Protein AF-A0A1V5KVS7-F1 (afdb_monomer_lite)

Radius of gyration: 16.77 Å; chains: 1; bounding box: 59×37×40 Å

Secondary structure (DSSP, 8-state):
-EE-TT--EEE----STT--EEEEEEEEETTEEEEEEEEEETTEEEEEEEEE-TT--EEEEEEE-STT--EEEEEEE-TTS-EEEEEE-SSTT-----EEEEEPPSTTS--EEEEE-HHHHHHHHHHHHHHHHHHHS--PPP-

Foldseek 3Di:
DDADPVRHDLDDDDDDVPWDWDWQDKDADPFDIKTWWWTQDPPGTWTKIFGAGNSRHTPDIDTHDDQQHFTFNDKDFDPVGFIFTFTGGHDPPDPFRWGWGWGDHPPPDDIDTDTDGPVVVVVVVVVSVVVVVVVVPPPDDDD

pLDDT: mean 72.67, std 19.8, range [38.5, 97.06]

Structure (mmCIF, N/CA/C/O backbone):
data_AF-A0A1V5KVS7-F1
#
_entry.id   AF-A0A1V5KVS7-F1
#
loop_
_atom_site.group_PDB
_atom_site.id
_atom_site.type_symbol
_atom_site.label_atom_id
_atom_site.label_alt_id
_atom_site.label_comp_id
_atom_site.label_asym_id
_atom_site.label_entity_id
_atom_site.label_seq_id
_atom_site.pdbx_PDB_ins_code
_atom_site.Cartn_x
_atom_site.Cartn_y
_atom_site.Cartn_z
_atom_site.occupancy
_atom_site.B_iso_or_equiv
_atom_site.auth_seq_id
_atom_site.auth_comp_id
_atom_site.auth_asym_id
_atom_site.auth_atom_id
_atom_site.pdbx_PDB_model_num
ATOM 1 N N . MET A 1 1 ? -1.249 8.843 7.950 1.00 91.94 1 MET A N 1
ATOM 2 C CA . MET A 1 1 ? -1.997 9.514 9.031 1.00 91.94 1 MET A CA 1
ATOM 3 C C . MET A 1 1 ? -3.486 9.300 8.814 1.00 91.94 1 MET A C 1
ATOM 5 O O . MET A 1 1 ? -3.907 9.278 7.661 1.00 91.94 1 MET A O 1
ATOM 9 N N . GLN A 1 2 ? -4.254 9.151 9.891 1.00 93.88 2 GLN A N 1
ATOM 10 C CA . GLN A 1 2 ? -5.712 9.263 9.890 1.00 93.88 2 GLN A CA 1
ATOM 11 C C . GLN A 1 2 ? -6.122 10.440 10.781 1.00 93.88 2 GLN A C 1
ATOM 13 O O . GLN A 1 2 ? -5.550 10.631 11.856 1.00 93.88 2 GLN A O 1
ATOM 18 N N . VAL A 1 3 ? -7.122 11.194 10.334 1.00 96.00 3 VAL A N 1
ATOM 19 C CA . VAL A 1 3 ? -7.755 12.284 11.085 1.00 96.00 3 VAL A CA 1
ATOM 20 C C . VAL A 1 3 ? -9.248 12.022 11.250 1.00 96.00 3 VAL A C 1
ATOM 22 O O . VAL A 1 3 ? -9.818 11.218 10.504 1.00 96.00 3 VAL A O 1
ATOM 25 N N . ASP A 1 4 ? -9.864 12.671 12.230 1.00 94.56 4 ASP A N 1
ATOM 26 C CA . ASP A 1 4 ? -11.318 12.735 12.358 1.00 94.56 4 ASP A CA 1
ATOM 27 C C . ASP A 1 4 ? -11.935 13.815 11.448 1.00 94.56 4 ASP A C 1
ATOM 29 O O . ASP A 1 4 ? -11.255 14.424 10.618 1.00 94.56 4 ASP A O 1
ATOM 33 N N . ALA A 1 5 ? -13.250 14.015 11.573 1.00 95.56 5 ALA A N 1
ATOM 34 C CA . ALA A 1 5 ? -14.001 14.976 10.767 1.00 95.56 5 ALA A CA 1
ATOM 35 C C . ALA A 1 5 ? -13.605 16.438 11.033 1.00 95.56 5 ALA A C 1
ATOM 37 O O . ALA A 1 5 ? -13.764 17.274 10.145 1.00 95.56 5 ALA A O 1
ATOM 38 N N . ASP A 1 6 ? -13.057 16.724 12.215 1.00 96.75 6 ASP A N 1
ATOM 39 C CA . ASP A 1 6 ? -12.605 18.055 12.619 1.00 96.75 6 ASP A CA 1
ATOM 40 C C . ASP A 1 6 ? -11.120 18.280 12.275 1.00 96.75 6 ASP A C 1
ATOM 42 O O . ASP A 1 6 ? -10.571 19.359 12.502 1.00 96.75 6 ASP A O 1
ATOM 46 N N . GLY A 1 7 ? -10.461 17.271 11.693 1.00 94.94 7 GLY A N 1
ATOM 47 C CA . GLY A 1 7 ? -9.054 17.308 11.309 1.00 94.94 7 GLY A CA 1
ATOM 48 C C . GLY A 1 7 ? -8.087 16.962 12.442 1.00 94.94 7 GLY A C 1
ATOM 49 O O . GLY A 1 7 ? -6.874 17.082 12.254 1.00 94.94 7 GLY A O 1
ATOM 50 N N . SER A 1 8 ? -8.576 16.503 13.596 1.00 97.06 8 SER A N 1
ATOM 51 C CA . SER A 1 8 ? -7.713 16.078 14.699 1.00 97.06 8 SER A CA 1
ATOM 52 C C . SER A 1 8 ? -7.072 14.731 14.379 1.00 97.06 8 SER A C 1
ATOM 54 O O . SER A 1 8 ? -7.716 13.808 13.877 1.00 97.06 8 SER A O 1
ATOM 56 N N . GLN A 1 9 ? -5.776 14.604 14.667 1.00 96.56 9 GLN A N 1
ATOM 57 C CA . GLN A 1 9 ? -5.030 13.376 14.411 1.00 96.56 9 GLN A CA 1
ATOM 58 C C . GLN A 1 9 ? -5.531 12.233 15.298 1.00 96.56 9 GLN A C 1
ATOM 60 O O . GLN A 1 9 ? -5.402 12.279 16.519 1.00 96.56 9 GLN A O 1
ATOM 65 N N . LEU A 1 10 ? -6.015 11.165 14.661 1.00 95.62 10 LEU A N 1
ATOM 66 C CA . LEU A 1 10 ? -6.354 9.912 15.333 1.00 95.62 10 LEU A CA 1
ATOM 67 C C . LEU A 1 10 ? -5.111 9.037 15.497 1.00 95.62 10 LEU A C 1
ATOM 69 O O . LEU A 1 10 ? -4.831 8.541 16.586 1.00 95.62 10 LEU A O 1
ATOM 73 N N . TRP A 1 11 ? -4.340 8.859 14.421 1.00 96.56 11 TRP A N 1
ATOM 74 C CA . TRP A 1 11 ? -3.064 8.149 14.475 1.00 96.56 11 TRP A CA 1
ATOM 75 C C . TRP A 1 11 ? -2.153 8.472 13.292 1.00 96.56 11 TRP A C 1
ATOM 77 O O . TRP A 1 11 ? -2.581 8.829 12.190 1.00 96.56 11 TRP A O 1
ATOM 87 N N . GLU A 1 12 ? -0.863 8.248 13.516 1.00 96.25 12 GLU A N 1
ATOM 88 C CA . GLU A 1 12 ? 0.175 8.280 12.497 1.00 96.25 12 GLU A CA 1
ATOM 89 C C . GLU A 1 12 ? 1.084 7.054 12.645 1.00 96.25 12 GLU A C 1
ATOM 91 O O . GLU A 1 12 ? 1.414 6.632 13.757 1.00 96.25 12 GLU A O 1
ATOM 96 N N . LYS A 1 13 ? 1.426 6.438 11.509 1.00 95.75 13 LYS A N 1
ATOM 97 C CA . LYS A 1 13 ? 2.257 5.238 11.409 1.00 95.75 13 LYS A CA 1
ATOM 98 C C . LYS A 1 13 ? 3.071 5.291 10.121 1.00 95.75 13 LYS A C 1
ATOM 100 O O . LYS A 1 13 ? 2.580 5.777 9.101 1.00 95.75 13 LYS A O 1
ATOM 105 N N . THR A 1 14 ? 4.268 4.721 10.184 1.00 95.12 14 THR A N 1
ATOM 106 C CA . THR A 1 14 ? 5.171 4.537 9.045 1.00 95.12 14 THR A CA 1
ATOM 107 C C . THR A 1 14 ? 5.304 3.048 8.757 1.00 95.12 14 THR A C 1
ATOM 109 O O . THR A 1 14 ? 5.327 2.233 9.680 1.00 95.12 14 THR A O 1
ATOM 112 N N . TYR A 1 15 ? 5.399 2.698 7.478 1.00 95.19 15 TYR A N 1
ATOM 113 C CA . TYR A 1 15 ? 5.536 1.324 6.999 1.00 95.19 15 TYR A CA 1
ATOM 114 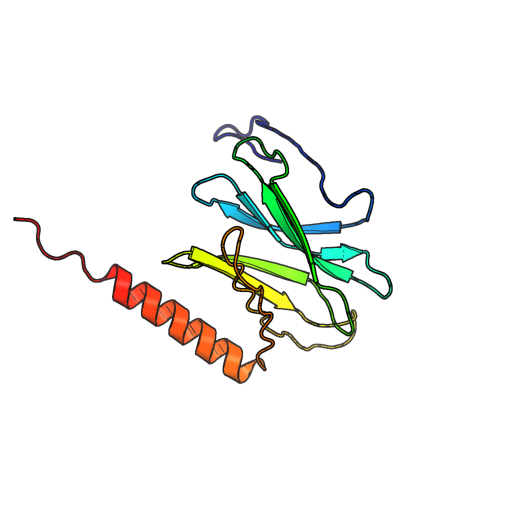C C . TYR A 1 15 ? 6.683 1.254 5.985 1.00 95.19 15 TYR A C 1
ATOM 116 O O . TYR A 1 15 ? 7.025 2.275 5.388 1.00 95.19 15 TYR A O 1
ATOM 124 N N . GLY A 1 16 ? 7.268 0.071 5.792 1.00 92.56 16 GLY A N 1
ATOM 125 C CA . GLY A 1 16 ? 8.326 -0.151 4.798 1.00 92.56 16 GLY A CA 1
ATOM 126 C C . GLY A 1 16 ? 9.684 -0.539 5.377 1.00 92.56 16 GLY A C 1
ATOM 127 O O . GLY A 1 16 ? 10.670 -0.546 4.647 1.00 92.56 16 GLY A O 1
ATOM 128 N N . ASN A 1 17 ? 9.757 -0.859 6.675 1.00 89.69 17 ASN A N 1
ATOM 129 C CA . ASN A 1 17 ? 10.962 -1.364 7.353 1.00 89.69 17 ASN A CA 1
ATOM 130 C C . ASN A 1 17 ? 12.233 -0.538 7.078 1.00 89.69 17 ASN A C 1
ATOM 132 O O . ASN A 1 17 ? 13.307 -1.089 6.857 1.00 89.69 17 ASN A O 1
ATOM 136 N N . GLY A 1 18 ? 12.102 0.792 7.065 1.00 90.62 18 GLY A N 1
ATOM 137 C CA . GLY A 1 18 ? 13.220 1.718 6.860 1.00 90.62 18 GLY A CA 1
ATOM 138 C C . GLY A 1 18 ? 13.565 2.025 5.399 1.00 90.62 18 GLY A C 1
ATOM 139 O O . GLY A 1 18 ? 14.443 2.849 5.165 1.00 90.62 18 GLY A O 1
ATOM 140 N N . ARG A 1 19 ? 12.877 1.424 4.421 1.00 92.94 19 ARG A N 1
ATOM 141 C CA . ARG A 1 19 ? 13.020 1.771 2.997 1.00 92.94 19 ARG A CA 1
ATOM 142 C C . ARG A 1 19 ? 12.237 3.042 2.682 1.00 92.94 19 ARG A C 1
ATOM 144 O O . ARG A 1 19 ? 11.127 3.232 3.188 1.00 92.94 19 ARG A O 1
ATOM 151 N N . ALA A 1 20 ? 12.787 3.891 1.817 1.00 91.75 20 ALA A N 1
ATOM 152 C CA . ALA A 1 20 ? 12.083 5.085 1.365 1.00 91.75 20 ALA A CA 1
ATOM 153 C C . ALA A 1 20 ? 10.857 4.695 0.527 1.00 91.75 20 ALA A C 1
ATOM 155 O O . ALA A 1 20 ? 10.908 3.786 -0.299 1.00 91.75 20 ALA A O 1
ATOM 156 N N . GLY A 1 21 ? 9.733 5.380 0.714 1.00 92.62 21 GLY A N 1
ATOM 157 C CA . GLY A 1 21 ? 8.502 5.046 0.009 1.00 92.62 21 GLY A CA 1
ATOM 158 C C . GLY A 1 21 ? 7.451 6.135 0.107 1.00 92.62 21 GLY A C 1
ATOM 159 O O . GLY A 1 21 ? 7.596 7.124 0.825 1.00 92.62 21 GLY A O 1
ATOM 160 N N . SER A 1 22 ? 6.380 5.973 -0.655 1.00 93.81 22 SER A N 1
ATOM 161 C CA . SER A 1 22 ? 5.239 6.885 -0.634 1.00 93.81 22 SER A CA 1
ATOM 162 C C . SER A 1 22 ? 3.969 6.113 -0.929 1.00 93.81 22 SER A C 1
ATOM 164 O O . SER A 1 22 ? 3.961 5.274 -1.827 1.00 93.81 22 SER A O 1
ATOM 166 N N . PHE A 1 23 ? 2.895 6.424 -0.208 1.00 95.38 23 PHE A N 1
ATOM 167 C CA . PHE A 1 23 ? 1.555 5.942 -0.524 1.00 95.38 23 PHE A CA 1
ATOM 168 C C . PHE A 1 23 ? 0.822 6.959 -1.391 1.00 95.38 23 PHE A C 1
ATOM 170 O O . PHE A 1 23 ? 0.901 8.160 -1.143 1.00 95.38 23 PHE A O 1
ATOM 177 N N . TYR A 1 24 ? 0.097 6.465 -2.390 1.00 93.69 24 TYR A N 1
ATOM 178 C CA . TYR A 1 24 ? -0.675 7.280 -3.330 1.00 93.69 24 TYR A CA 1
ATOM 179 C C . TYR A 1 24 ? -2.175 7.041 -3.221 1.00 93.69 24 TYR A C 1
ATOM 181 O O . TYR A 1 24 ? -2.959 7.916 -3.574 1.00 93.69 24 TYR A O 1
ATOM 189 N N . ALA A 1 25 ? -2.584 5.883 -2.701 1.00 93.75 25 ALA A N 1
ATOM 190 C CA . ALA A 1 25 ? -3.983 5.589 -2.455 1.00 93.75 25 ALA A CA 1
ATOM 191 C C . ALA A 1 25 ? -4.181 4.794 -1.168 1.00 93.75 25 ALA A C 1
ATOM 193 O O . ALA A 1 25 ? -3.328 4.008 -0.749 1.00 93.75 25 ALA A O 1
ATOM 194 N N . ALA A 1 26 ? -5.353 4.994 -0.578 1.00 94.88 26 ALA A N 1
ATOM 195 C CA . ALA A 1 26 ? -5.843 4.283 0.585 1.00 94.88 26 ALA A CA 1
ATOM 196 C C . ALA A 1 26 ? -7.290 3.853 0.333 1.00 94.88 26 ALA A C 1
ATOM 198 O O . ALA A 1 26 ? -8.062 4.585 -0.286 1.00 94.88 26 ALA A O 1
ATOM 199 N N . CYS A 1 27 ? -7.676 2.687 0.834 1.00 93.06 27 CYS A N 1
ATOM 200 C CA . CYS A 1 27 ? -9.053 2.221 0.807 1.00 93.06 27 CYS A CA 1
ATOM 201 C C . CYS A 1 27 ? -9.423 1.582 2.143 1.00 93.06 27 CYS A C 1
ATOM 203 O O . CYS A 1 27 ? -8.674 0.758 2.675 1.00 93.06 27 CYS A O 1
ATOM 205 N N . ARG A 1 28 ? -10.591 1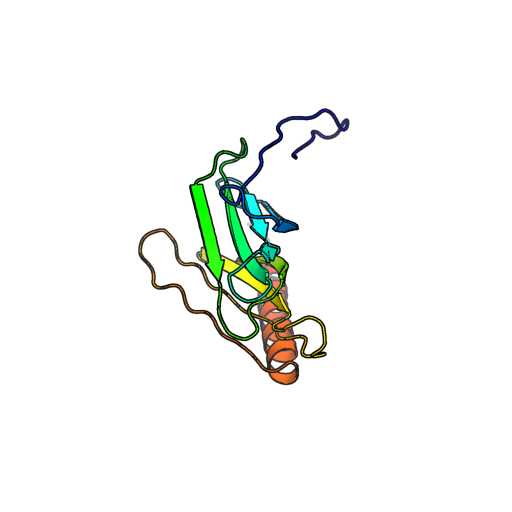.948 2.679 1.00 91.44 28 ARG A N 1
ATOM 206 C CA . ARG A 1 28 ? -11.153 1.293 3.860 1.00 91.44 28 ARG A CA 1
ATOM 207 C C . ARG A 1 28 ? -11.697 -0.082 3.477 1.00 91.44 28 ARG A C 1
ATOM 209 O O . ARG A 1 28 ? -12.417 -0.229 2.491 1.00 91.44 28 ARG A O 1
ATOM 216 N N . VAL A 1 29 ? -11.363 -1.080 4.280 1.00 88.31 29 VAL A N 1
ATOM 217 C CA . VAL A 1 29 ? -11.867 -2.453 4.191 1.00 88.31 29 VAL A CA 1
ATOM 218 C C . VAL A 1 29 ? -12.574 -2.821 5.495 1.00 88.31 29 VAL A C 1
ATOM 220 O O . VAL A 1 29 ? -12.540 -2.060 6.457 1.00 88.31 29 VAL A O 1
ATOM 223 N N . ALA A 1 30 ? -13.253 -3.970 5.525 1.00 86.00 30 ALA A N 1
ATOM 224 C CA . ALA A 1 30 ? -14.084 -4.366 6.665 1.00 86.00 30 ALA A CA 1
ATOM 225 C C . ALA A 1 30 ? -13.322 -4.420 8.004 1.00 86.00 30 ALA A C 1
ATOM 227 O O . ALA A 1 30 ? -13.921 -4.183 9.044 1.00 86.00 30 ALA A O 1
ATOM 228 N N . ASP A 1 31 ? -12.024 -4.725 7.971 1.00 86.69 31 ASP A N 1
ATOM 229 C CA . ASP A 1 31 ? -11.168 -4.926 9.143 1.00 86.69 31 ASP A CA 1
ATOM 230 C C . ASP A 1 31 ? -9.985 -3.940 9.227 1.00 86.69 31 ASP A C 1
ATOM 232 O O . ASP A 1 31 ? -9.004 -4.203 9.925 1.00 86.69 31 ASP A O 1
ATOM 236 N N . GLY A 1 32 ? -10.058 -2.805 8.520 1.00 93.56 32 GLY A N 1
ATOM 237 C CA . GLY A 1 32 ? -9.035 -1.760 8.578 1.00 93.56 32 GLY A CA 1
ATOM 238 C C . GLY A 1 32 ? -8.822 -1.038 7.256 1.00 93.56 32 GLY A C 1
ATOM 239 O O . GLY A 1 32 ? -9.780 -0.640 6.592 1.00 93.56 32 GLY A O 1
ATOM 240 N N . TYR A 1 33 ? -7.562 -0.857 6.864 1.00 94.56 33 TYR A N 1
ATOM 241 C CA . TYR A 1 33 ? -7.203 -0.101 5.664 1.00 94.56 33 TYR A CA 1
ATOM 242 C C . TYR A 1 33 ? -6.236 -0.864 4.781 1.00 94.56 33 TYR A C 1
ATOM 244 O O . TYR A 1 33 ? -5.444 -1.685 5.242 1.00 94.56 33 TYR A O 1
ATOM 252 N N . VAL A 1 34 ? -6.292 -0.556 3.492 1.00 93.00 34 VAL A N 1
ATOM 253 C CA . VAL A 1 34 ? -5.292 -0.965 2.517 1.00 93.00 34 VAL A CA 1
ATOM 254 C C . VAL A 1 34 ? -4.695 0.280 1.894 1.00 93.00 34 VAL A C 1
ATOM 256 O O . VAL A 1 34 ? -5.421 1.127 1.384 1.00 93.00 34 VAL A O 1
ATOM 259 N N . LEU A 1 35 ? -3.375 0.373 1.923 1.00 95.31 35 LEU A N 1
ATOM 260 C CA . LEU A 1 35 ? -2.594 1.454 1.344 1.00 95.31 35 LEU A CA 1
ATOM 261 C C . LEU A 1 35 ? -1.807 0.901 0.160 1.00 95.31 35 LEU A C 1
ATOM 263 O O . LEU A 1 35 ? -1.319 -0.230 0.214 1.00 95.31 35 LEU A O 1
ATOM 267 N N . THR A 1 36 ? -1.654 1.687 -0.899 1.00 92.81 36 THR A N 1
ATOM 268 C CA . THR A 1 36 ? -0.771 1.332 -2.010 1.00 92.81 36 THR A CA 1
ATOM 269 C C . THR A 1 36 ? 0.037 2.520 -2.500 1.00 92.81 36 THR A C 1
ATOM 271 O O . THR A 1 36 ? -0.373 3.674 -2.358 1.00 92.81 36 THR A O 1
ATOM 274 N N . GLY A 1 37 ? 1.213 2.228 -3.035 1.00 92.31 37 GLY A N 1
ATOM 275 C CA . GLY A 1 37 ? 2.143 3.226 -3.515 1.00 92.31 37 GLY A CA 1
ATOM 276 C C . GLY A 1 37 ? 3.413 2.594 -4.052 1.00 92.31 37 GLY A C 1
ATOM 277 O O . GLY A 1 37 ? 3.367 1.548 -4.708 1.00 92.31 37 GLY A O 1
ATOM 278 N N . LYS A 1 38 ? 4.540 3.232 -3.755 1.00 91.31 38 LYS A N 1
ATOM 279 C CA . LYS A 1 38 ? 5.871 2.779 -4.144 1.00 91.31 38 LYS A CA 1
ATOM 280 C C . LYS A 1 38 ? 6.792 2.647 -2.939 1.00 91.31 38 LYS A C 1
ATOM 282 O O . LYS A 1 38 ? 6.650 3.385 -1.964 1.00 91.31 38 LYS A O 1
ATOM 287 N N . ILE A 1 39 ? 7.761 1.750 -3.040 1.00 92.75 39 ILE A N 1
ATOM 288 C CA . ILE A 1 39 ? 8.840 1.590 -2.065 1.00 92.75 39 ILE A CA 1
ATOM 289 C C . ILE A 1 39 ? 10.153 1.351 -2.806 1.00 92.75 39 ILE A C 1
ATOM 291 O O . ILE A 1 39 ? 10.177 0.637 -3.804 1.00 92.75 39 ILE A O 1
ATOM 295 N N . GLU A 1 40 ? 11.231 1.982 -2.365 1.00 90.12 40 GLU A N 1
ATOM 296 C CA . GLU A 1 40 ? 12.583 1.817 -2.904 1.00 90.12 40 GLU A CA 1
ATOM 297 C C . GLU A 1 40 ? 12.940 0.339 -2.960 1.00 90.12 40 GLU A C 1
ATOM 299 O O . GLU A 1 40 ? 12.770 -0.332 -1.953 1.00 90.12 40 GLU A O 1
ATOM 304 N N . SER A 1 41 ? 13.418 -0.172 -4.091 1.00 83.56 41 SER A N 1
ATOM 305 C CA . SER A 1 41 ? 13.804 -1.570 -4.331 1.00 83.56 41 SER A CA 1
ATOM 306 C C . SER A 1 41 ? 15.137 -1.643 -5.086 1.00 83.56 41 SER A C 1
ATOM 308 O O . SER A 1 41 ? 15.623 -0.632 -5.585 1.00 83.56 41 SER A O 1
ATOM 310 N N . ALA A 1 42 ? 15.727 -2.841 -5.190 1.00 76.75 42 ALA A N 1
ATOM 311 C CA . ALA A 1 42 ? 17.101 -3.076 -5.655 1.00 76.75 42 ALA A CA 1
ATOM 312 C C . ALA A 1 42 ? 17.446 -2.507 -7.052 1.00 76.75 42 ALA A C 1
ATOM 314 O O . ALA A 1 42 ? 18.623 -2.388 -7.376 1.00 76.75 42 ALA A O 1
ATOM 315 N N . GLY A 1 43 ? 16.450 -2.142 -7.867 1.00 72.75 43 GLY A N 1
ATOM 316 C CA . GLY A 1 43 ? 16.633 -1.538 -9.193 1.00 72.75 43 GLY A CA 1
ATOM 317 C C . GLY A 1 43 ? 15.712 -0.350 -9.489 1.00 72.75 43 GLY A C 1
ATOM 318 O O . GLY A 1 43 ? 15.452 -0.076 -10.655 1.00 72.75 43 GLY A O 1
ATOM 319 N N . GLY A 1 44 ? 15.164 0.320 -8.469 1.00 81.25 44 GLY A N 1
ATOM 320 C CA . GLY A 1 44 ? 14.240 1.445 -8.646 1.00 81.25 44 GLY A CA 1
ATOM 321 C C . GLY A 1 44 ? 13.152 1.458 -7.579 1.00 81.25 44 GLY A C 1
ATOM 322 O O . GLY A 1 44 ? 13.441 1.459 -6.386 1.00 81.25 44 GLY A O 1
ATOM 323 N N . TYR A 1 45 ? 11.888 1.437 -7.994 1.00 83.69 45 TYR A N 1
ATOM 324 C CA . TYR A 1 45 ? 10.755 1.381 -7.075 1.00 83.69 45 TYR A CA 1
ATOM 325 C C . TYR A 1 45 ? 9.935 0.111 -7.288 1.00 83.69 45 TYR A C 1
ATOM 327 O O . TYR A 1 45 ? 9.581 -0.223 -8.408 1.00 83.69 45 TYR A O 1
ATOM 335 N N . GLY A 1 46 ? 9.605 -0.584 -6.205 1.00 84.88 46 GLY A N 1
ATOM 336 C CA . GLY A 1 46 ? 8.629 -1.665 -6.189 1.00 84.88 46 GLY A CA 1
ATOM 337 C C . GLY A 1 46 ? 7.227 -1.150 -5.883 1.00 84.88 46 GLY A C 1
ATOM 338 O O . GLY A 1 46 ? 7.061 -0.152 -5.173 1.00 84.88 46 GLY A O 1
ATOM 339 N N . LEU A 1 47 ? 6.210 -1.873 -6.357 1.00 85.62 47 LEU A N 1
ATOM 340 C CA . LEU A 1 47 ? 4.835 -1.596 -5.956 1.00 85.62 47 LEU A CA 1
ATOM 341 C C . LEU A 1 47 ? 4.660 -2.081 -4.531 1.00 85.62 47 LEU A C 1
ATOM 343 O O . LEU A 1 47 ? 4.925 -3.244 -4.223 1.00 85.62 47 LEU A O 1
ATOM 347 N N . TYR A 1 48 ? 4.181 -1.190 -3.677 1.00 90.69 48 TYR A N 1
ATOM 348 C CA . TYR A 1 48 ? 4.023 -1.464 -2.262 1.00 90.69 48 TYR A CA 1
ATOM 349 C C . TYR A 1 48 ? 2.546 -1.489 -1.891 1.00 90.69 48 TYR A C 1
ATOM 351 O O . TYR A 1 48 ? 1.786 -0.594 -2.272 1.00 90.69 48 TYR A O 1
ATOM 359 N N . VAL A 1 49 ? 2.128 -2.534 -1.179 1.00 90.06 49 VAL A N 1
ATOM 360 C CA . VAL A 1 49 ? 0.773 -2.677 -0.641 1.00 90.06 49 VAL A CA 1
ATOM 361 C C . VAL A 1 49 ? 0.870 -2.999 0.837 1.00 90.06 49 VAL A C 1
ATOM 363 O O . VAL A 1 49 ? 1.557 -3.941 1.227 1.00 90.06 49 VAL A O 1
ATOM 366 N N . VAL A 1 50 ? 0.136 -2.257 1.653 1.00 93.50 50 VAL A N 1
ATOM 367 C CA . VAL A 1 50 ? 0.070 -2.459 3.099 1.00 93.50 50 VAL A CA 1
ATOM 368 C C . VAL A 1 50 ? -1.372 -2.672 3.504 1.00 93.50 50 VAL A C 1
ATOM 370 O O . VAL A 1 50 ? -2.245 -1.932 3.060 1.00 93.50 50 VAL A O 1
ATOM 373 N N . LYS A 1 51 ? -1.621 -3.655 4.367 1.00 92.25 51 LYS A N 1
ATOM 374 C CA . LYS A 1 51 ? -2.884 -3.792 5.087 1.00 92.25 51 LYS A CA 1
ATOM 375 C C . LYS A 1 51 ? -2.673 -3.510 6.564 1.00 92.25 51 LYS A C 1
ATOM 377 O O . LYS A 1 51 ? -1.753 -4.049 7.183 1.00 92.25 51 LYS A O 1
ATOM 382 N N . THR A 1 52 ? -3.569 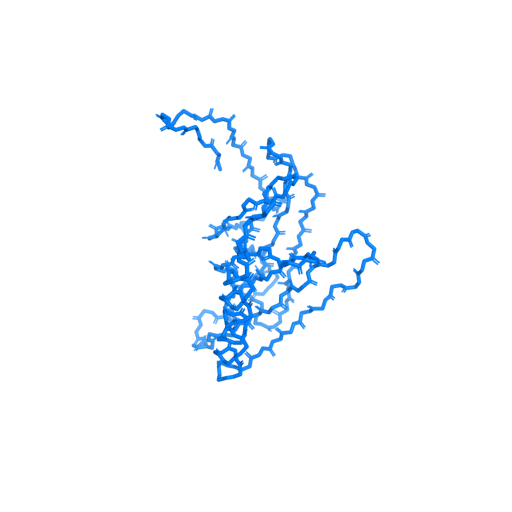-2.719 7.128 1.00 95.62 52 THR A N 1
ATOM 383 C CA . THR A 1 52 ? -3.562 -2.334 8.535 1.00 95.62 52 THR A CA 1
ATOM 384 C C . THR A 1 52 ? -4.875 -2.706 9.205 1.00 95.62 52 THR A C 1
ATOM 386 O O . THR A 1 52 ? -5.881 -2.923 8.531 1.00 95.62 52 THR A O 1
ATOM 389 N N . THR A 1 53 ? -4.872 -2.722 10.535 1.00 96.12 53 THR A N 1
ATOM 390 C CA . THR A 1 53 ? -6.086 -2.644 11.354 1.00 96.12 53 THR A CA 1
ATOM 391 C C . THR A 1 53 ? -6.686 -1.233 11.286 1.00 96.12 53 THR A C 1
ATOM 393 O O . THR A 1 53 ? -6.086 -0.317 10.710 1.00 96.12 53 THR A O 1
ATOM 396 N N . GLU A 1 54 ? -7.847 -1.024 11.913 1.00 95.44 54 GLU A N 1
ATOM 397 C CA . GLU A 1 54 ? -8.479 0.302 12.025 1.00 95.44 54 GLU A CA 1
ATOM 398 C C . GLU A 1 54 ? -7.628 1.335 12.785 1.00 95.44 54 GLU A C 1
ATOM 400 O O . GLU A 1 54 ? -7.712 2.525 12.502 1.00 95.44 54 GLU A O 1
ATOM 405 N N . ASN A 1 55 ? -6.747 0.885 13.681 1.00 96.00 55 ASN A N 1
ATOM 406 C CA . ASN A 1 55 ? -5.841 1.752 14.446 1.00 96.00 55 ASN A CA 1
ATOM 407 C C . ASN A 1 55 ? -4.473 1.934 13.762 1.00 96.00 55 ASN A C 1
ATOM 409 O O . ASN A 1 55 ? -3.507 2.380 14.384 1.00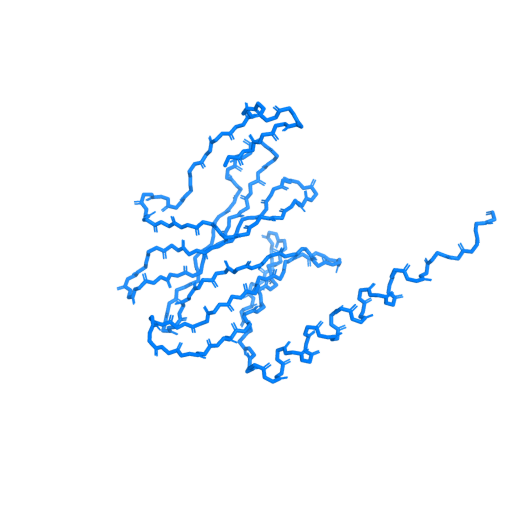 96.00 55 ASN A O 1
ATOM 413 N N . GLY A 1 56 ? -4.350 1.505 12.502 1.00 95.75 56 GLY A N 1
ATOM 414 C CA . GLY A 1 56 ? -3.110 1.597 11.735 1.00 95.75 56 GLY A CA 1
ATOM 415 C C . GLY A 1 56 ? -2.050 0.550 12.103 1.00 95.75 56 GLY A C 1
ATOM 416 O O . GLY A 1 56 ? -0.927 0.630 11.607 1.00 95.75 56 GLY A O 1
ATOM 417 N N . SER A 1 57 ? -2.351 -0.454 12.933 1.00 96.69 57 SER A N 1
ATOM 418 C CA . SER A 1 57 ? -1.391 -1.537 13.200 1.00 96.69 57 SER A CA 1
ATOM 419 C C . SER A 1 57 ? -1.191 -2.384 11.947 1.00 96.69 57 SER A C 1
ATOM 421 O O . SER A 1 57 ? -2.164 -2.762 11.299 1.00 96.69 57 SER A O 1
ATOM 423 N N . LEU A 1 58 ? 0.059 -2.693 11.603 1.00 94.62 58 LEU A N 1
ATOM 424 C CA . LEU A 1 58 ? 0.388 -3.505 10.433 1.00 94.62 58 LEU A CA 1
ATOM 425 C C . LEU A 1 58 ? -0.183 -4.927 10.578 1.00 94.62 58 LEU A C 1
ATOM 427 O O . LEU A 1 58 ? 0.094 -5.602 11.566 1.00 94.62 58 LEU A O 1
ATOM 431 N N . ILE A 1 59 ? -0.954 -5.381 9.586 1.00 92.12 59 ILE A N 1
ATOM 432 C CA . ILE A 1 59 ? -1.392 -6.782 9.459 1.00 92.12 59 ILE A CA 1
ATOM 433 C C . ILE A 1 59 ? -0.443 -7.517 8.515 1.00 92.12 59 ILE A C 1
ATOM 435 O O . ILE A 1 59 ? 0.060 -8.590 8.835 1.00 92.12 59 ILE A O 1
ATOM 439 N N . TRP A 1 60 ? -0.207 -6.940 7.336 1.00 90.19 60 TRP A N 1
ATOM 440 C CA . TRP A 1 60 ? 0.789 -7.424 6.388 1.00 90.19 60 TRP A CA 1
ATOM 441 C C . TRP A 1 60 ? 1.225 -6.306 5.450 1.00 90.19 60 TRP A C 1
ATOM 443 O O . TRP A 1 60 ? 0.493 -5.350 5.198 1.00 90.19 60 TRP A O 1
ATOM 453 N N . GLU A 1 61 ? 2.401 -6.478 4.865 1.00 90.94 61 GLU A N 1
ATOM 454 C CA . GLU A 1 61 ? 2.903 -5.670 3.761 1.00 90.94 61 GLU A CA 1
ATOM 455 C C . GLU A 1 61 ? 3.398 -6.581 2.637 1.00 90.94 61 GLU A C 1
ATOM 457 O O . GLU A 1 61 ? 3.778 -7.735 2.863 1.00 90.94 61 GLU A O 1
ATOM 462 N N . LYS A 1 62 ? 3.335 -6.088 1.404 1.00 84.94 62 LYS A N 1
ATOM 463 C CA . LYS A 1 62 ? 3.812 -6.788 0.216 1.00 84.94 62 LYS A CA 1
ATOM 464 C C . LYS A 1 62 ? 4.513 -5.807 -0.699 1.00 84.94 62 LYS A C 1
ATOM 466 O O . LYS A 1 62 ? 3.950 -4.768 -1.040 1.00 84.94 62 LYS A O 1
ATOM 471 N N . THR A 1 63 ? 5.692 -6.207 -1.149 1.00 84.50 63 THR A N 1
ATOM 472 C CA . THR A 1 63 ? 6.406 -5.529 -2.223 1.00 84.50 63 THR A CA 1
ATOM 473 C C . THR A 1 63 ? 6.395 -6.427 -3.445 1.00 84.50 63 THR A C 1
ATOM 475 O O . THR A 1 63 ? 6.738 -7.606 -3.363 1.00 84.50 63 THR A O 1
ATOM 478 N N . ILE A 1 64 ? 5.962 -5.878 -4.571 1.00 79.88 64 ILE A N 1
ATOM 479 C CA . ILE A 1 64 ? 6.111 -6.506 -5.878 1.00 79.88 64 ILE A CA 1
ATOM 480 C C . ILE A 1 64 ? 7.316 -5.837 -6.524 1.00 79.88 64 ILE A C 1
ATOM 482 O O . ILE A 1 64 ? 7.292 -4.635 -6.785 1.00 79.88 64 ILE A O 1
ATOM 486 N N . GLU A 1 65 ? 8.368 -6.624 -6.716 1.00 76.56 65 GLU A N 1
ATOM 487 C CA . GLU A 1 65 ? 9.673 -6.210 -7.236 1.00 76.56 65 GLU A CA 1
ATOM 488 C C . GLU A 1 65 ? 9.947 -6.884 -8.589 1.00 76.56 65 GLU A C 1
ATOM 490 O O . GLU A 1 65 ? 9.229 -7.805 -8.986 1.00 76.56 65 GLU A O 1
ATOM 495 N N . GLY A 1 66 ? 10.986 -6.430 -9.293 1.00 64.88 66 GLY A N 1
ATOM 496 C CA . GLY A 1 66 ? 11.423 -6.977 -10.581 1.00 64.88 66 GLY A CA 1
ATOM 497 C C . GLY A 1 66 ? 11.438 -5.941 -11.703 1.00 64.88 66 GLY A C 1
ATOM 498 O O . GLY A 1 66 ? 11.107 -4.775 -11.488 1.00 64.88 66 GLY A O 1
ATOM 499 N N . ASP A 1 67 ? 11.816 -6.373 -12.908 1.00 55.81 67 ASP A N 1
ATOM 500 C CA . ASP A 1 67 ? 11.954 -5.490 -14.069 1.00 55.81 67 ASP A CA 1
ATOM 501 C C . ASP A 1 67 ? 10.632 -4.795 -14.404 1.00 55.81 67 ASP A C 1
ATOM 503 O O . ASP A 1 67 ? 9.641 -5.401 -14.831 1.00 55.81 67 ASP A O 1
ATOM 507 N N . GLY A 1 68 ? 10.630 -3.483 -14.182 1.00 52.56 68 GLY A N 1
ATOM 508 C CA . GLY A 1 68 ? 9.476 -2.621 -14.365 1.00 52.56 68 GLY A CA 1
ATOM 509 C C . GLY A 1 68 ? 8.498 -2.608 -13.193 1.00 52.56 68 GLY A C 1
ATOM 510 O O . GLY A 1 68 ? 7.461 -1.971 -13.319 1.00 52.56 68 GLY A O 1
ATOM 511 N N . ALA A 1 69 ? 8.780 -3.229 -12.046 1.00 61.62 69 ALA A N 1
ATOM 512 C CA . ALA A 1 69 ? 8.012 -2.920 -10.842 1.00 61.62 69 ALA A CA 1
ATOM 513 C C . ALA A 1 69 ? 7.906 -1.389 -10.683 1.00 61.62 69 ALA A C 1
ATOM 515 O O . ALA A 1 69 ? 8.827 -0.651 -11.034 1.00 61.62 69 ALA A O 1
ATOM 516 N N . GLY A 1 70 ? 6.723 -0.903 -10.318 1.00 75.75 70 GLY A N 1
ATOM 517 C CA . GLY A 1 70 ? 6.436 0.526 -10.352 1.00 75.75 70 GLY A CA 1
ATOM 518 C C . GLY A 1 70 ? 5.462 0.924 -9.260 1.00 75.75 70 GLY A C 1
ATOM 519 O O . GLY A 1 70 ? 5.480 0.358 -8.178 1.00 75.75 70 GLY A O 1
ATOM 520 N N . SER A 1 71 ? 4.634 1.932 -9.495 1.00 84.31 71 SER A N 1
ATOM 521 C CA . SER A 1 71 ? 3.830 2.541 -8.428 1.00 84.31 71 SER A CA 1
ATOM 522 C C . SER A 1 71 ? 2.383 2.067 -8.467 1.00 84.31 71 SER A C 1
ATOM 524 O O . SER A 1 71 ? 1.793 2.019 -9.543 1.00 84.31 71 SER A O 1
ATOM 526 N N . GLY A 1 72 ? 1.788 1.765 -7.310 1.00 84.62 72 GLY A N 1
ATOM 527 C CA . GLY A 1 72 ? 0.338 1.594 -7.170 1.00 84.62 72 GLY A CA 1
ATOM 528 C C . GLY A 1 72 ? -0.348 2.940 -6.936 1.00 84.62 72 GLY A C 1
ATOM 529 O O . GLY A 1 72 ? -0.010 3.635 -5.985 1.00 84.62 72 GLY A O 1
ATOM 530 N N . TYR A 1 73 ? -1.303 3.316 -7.784 1.00 85.38 73 TYR A N 1
ATOM 531 C CA . TYR A 1 73 ? -1.988 4.618 -7.734 1.00 85.38 73 TYR A CA 1
ATOM 532 C C . TYR A 1 73 ? -3.451 4.532 -7.314 1.00 85.38 73 TYR A C 1
ATOM 534 O O . TYR A 1 73 ? -4.039 5.541 -6.941 1.00 85.38 73 TYR A O 1
ATOM 542 N N . ALA A 1 74 ? -4.053 3.347 -7.373 1.00 84.69 74 ALA A N 1
ATOM 543 C CA . ALA A 1 74 ? -5.421 3.136 -6.927 1.00 84.69 74 ALA A CA 1
ATOM 544 C C . ALA A 1 74 ? -5.561 1.753 -6.304 1.00 84.69 74 ALA A C 1
ATOM 546 O O . ALA A 1 74 ? -4.925 0.799 -6.750 1.00 84.69 74 ALA A O 1
ATOM 547 N N . VAL A 1 75 ? -6.426 1.638 -5.299 1.00 85.25 75 VAL A N 1
ATOM 548 C CA . VAL A 1 75 ? -6.764 0.366 -4.663 1.00 85.25 75 VAL A CA 1
ATOM 549 C C . VAL A 1 75 ? -8.251 0.308 -4.336 1.00 85.25 75 VAL A C 1
ATOM 551 O O . VAL A 1 75 ? -8.816 1.286 -3.852 1.00 85.25 75 VAL A O 1
ATOM 554 N N . ALA A 1 76 ? -8.885 -0.834 -4.603 1.00 85.12 76 ALA A N 1
ATOM 555 C CA . ALA A 1 76 ? -10.295 -1.063 -4.302 1.00 85.12 76 ALA A CA 1
ATOM 556 C C . ALA A 1 76 ? -10.565 -2.523 -3.891 1.00 85.12 76 ALA A C 1
ATOM 558 O O . ALA A 1 76 ? -9.948 -3.438 -4.444 1.00 85.12 76 ALA A O 1
ATOM 559 N N . PRO A 1 77 ? -11.489 -2.779 -2.950 1.00 78.38 77 PRO A N 1
ATOM 560 C CA . PRO A 1 77 ? -11.939 -4.122 -2.618 1.00 78.38 77 PRO A CA 1
ATOM 561 C C . PRO A 1 77 ? -12.795 -4.715 -3.739 1.00 78.38 77 PRO A C 1
ATOM 563 O O . PRO A 1 77 ? -13.531 -4.015 -4.433 1.00 78.38 77 PRO A O 1
ATOM 566 N N . VAL A 1 78 ? -12.741 -6.039 -3.876 1.00 76.31 78 VAL A N 1
ATOM 567 C CA . VAL A 1 78 ? -13.578 -6.797 -4.816 1.00 76.31 78 VAL A CA 1
ATOM 568 C C . VAL A 1 78 ? -14.657 -7.553 -4.050 1.00 76.31 78 VAL A C 1
ATOM 570 O O . VAL A 1 78 ? -14.386 -8.191 -3.028 1.00 76.31 78 VAL A O 1
ATOM 573 N N . ARG A 1 79 ? -15.892 -7.526 -4.563 1.00 69.81 79 ARG A N 1
ATOM 574 C CA . ARG A 1 79 ? -17.005 -8.314 -4.015 1.00 69.81 79 ARG A CA 1
ATOM 575 C C . ARG A 1 79 ? -16.639 -9.805 -4.024 1.00 69.81 79 ARG A C 1
ATOM 577 O O . ARG A 1 79 ? -16.194 -10.329 -5.040 1.00 69.81 79 ARG A O 1
ATOM 584 N N . GLY A 1 80 ? -16.814 -10.484 -2.891 1.00 63.31 80 GLY A N 1
ATOM 585 C CA . GLY A 1 80 ? -16.393 -11.884 -2.723 1.00 63.31 80 GLY A CA 1
ATOM 586 C C . GLY A 1 80 ? -14.933 -12.064 -2.285 1.00 63.31 80 GLY A C 1
ATOM 587 O O . GLY A 1 80 ? -14.441 -13.188 -2.250 1.00 63.31 80 GLY A O 1
ATOM 588 N N . GLY A 1 81 ? -14.246 -10.977 -1.929 1.00 67.88 81 GLY A N 1
ATOM 589 C CA . GLY A 1 81 ? -12.936 -11.016 -1.291 1.00 67.88 81 GLY A CA 1
ATOM 590 C C . GLY A 1 81 ? -11.782 -10.658 -2.226 1.00 67.88 81 GLY A C 1
ATOM 591 O O . GLY A 1 81 ? -11.751 -10.996 -3.418 1.00 67.88 81 GLY A O 1
ATOM 592 N N . GLY A 1 82 ? -10.801 -9.983 -1.635 1.00 73.75 82 GLY A N 1
ATOM 593 C CA . GLY A 1 82 ? -9.590 -9.514 -2.289 1.00 73.75 82 GLY A CA 1
ATOM 594 C C . GLY A 1 82 ? -9.640 -8.055 -2.716 1.00 73.75 82 GLY A C 1
ATOM 595 O O . GLY A 1 82 ? -10.550 -7.309 -2.359 1.00 73.75 82 GLY A O 1
ATOM 596 N N . LEU A 1 83 ? -8.604 -7.654 -3.445 1.00 73.06 83 LEU A N 1
ATOM 597 C CA . LEU A 1 83 ? -8.321 -6.271 -3.817 1.00 73.06 83 LEU A CA 1
ATOM 598 C C . LEU A 1 83 ? -8.019 -6.192 -5.316 1.00 73.06 83 LEU A C 1
ATOM 600 O O . LEU A 1 83 ? -7.709 -7.199 -5.945 1.00 73.06 83 LEU A O 1
ATOM 604 N N . VAL A 1 84 ? -8.125 -4.999 -5.880 1.00 75.94 84 VAL A N 1
ATOM 605 C CA . VAL A 1 84 ? -7.539 -4.608 -7.164 1.00 75.94 84 VAL A CA 1
ATOM 606 C C . VAL A 1 84 ? -6.641 -3.422 -6.871 1.00 75.94 84 VAL A C 1
ATOM 608 O O . VAL A 1 84 ? -7.061 -2.505 -6.172 1.00 75.94 84 VAL A O 1
ATOM 611 N N . VAL A 1 85 ? -5.417 -3.451 -7.394 1.00 76.00 85 VAL A N 1
ATOM 612 C CA . VAL A 1 85 ? -4.451 -2.356 -7.282 1.00 76.00 85 VAL A CA 1
ATOM 613 C C . VAL A 1 85 ? -4.018 -1.965 -8.680 1.00 76.00 85 VAL A C 1
ATOM 615 O O . VAL A 1 85 ? -3.294 -2.742 -9.286 1.00 76.00 85 VAL A O 1
ATOM 618 N N . ALA A 1 86 ? -4.432 -0.796 -9.166 1.00 76.56 86 ALA A N 1
ATOM 619 C CA . ALA A 1 86 ? -3.985 -0.269 -10.452 1.00 76.56 86 ALA A CA 1
ATOM 620 C C . ALA A 1 86 ? -2.737 0.601 -10.261 1.00 76.56 86 ALA A C 1
ATOM 622 O O . ALA A 1 86 ? -2.612 1.313 -9.262 1.00 76.56 86 ALA A O 1
ATOM 623 N N . GLY A 1 87 ? -1.815 0.553 -11.217 1.00 75.19 87 GLY A N 1
ATOM 624 C CA . GLY A 1 87 ? -0.511 1.190 -11.095 1.00 75.19 87 GLY A CA 1
ATOM 625 C C . GLY A 1 87 ? 0.124 1.522 -12.437 1.00 75.19 87 GLY A C 1
ATOM 626 O O . GLY A 1 87 ? -0.556 1.532 -13.456 1.00 75.19 87 GLY A O 1
ATOM 627 N N . LYS A 1 88 ? 1.424 1.803 -12.415 1.00 72.75 88 LYS A N 1
ATOM 628 C CA . LYS A 1 88 ? 2.288 1.889 -13.597 1.00 72.75 88 LYS A CA 1
ATOM 629 C C . LYS A 1 88 ? 3.409 0.867 -13.443 1.00 72.75 88 LYS A C 1
ATOM 631 O O . LYS A 1 88 ? 3.988 0.781 -12.361 1.00 72.75 88 LYS A O 1
ATOM 636 N N . LYS A 1 89 ? 3.737 0.150 -14.520 1.00 68.56 89 LYS A N 1
ATOM 637 C CA . LYS A 1 89 ? 4.980 -0.618 -14.653 1.00 68.56 89 LYS A CA 1
ATOM 638 C C . LYS A 1 89 ? 6.038 0.293 -15.293 1.00 68.56 89 LYS A C 1
ATOM 640 O O . LYS A 1 89 ? 5.754 0.903 -16.319 1.00 68.56 89 LYS A O 1
ATOM 645 N N . GLY A 1 90 ? 7.231 0.415 -14.717 1.00 61.41 90 GLY A N 1
ATOM 646 C CA . GLY A 1 90 ? 8.383 0.967 -15.436 1.00 61.41 90 GLY A CA 1
ATOM 647 C C . GLY A 1 90 ? 9.292 1.910 -14.653 1.00 61.41 90 GLY A C 1
ATOM 648 O O . GLY A 1 90 ? 8.836 2.749 -13.875 1.00 61.41 90 GLY A O 1
ATOM 649 N N . LEU A 1 91 ? 10.586 1.779 -14.969 1.00 52.66 91 LEU A N 1
ATOM 650 C CA . LEU A 1 91 ? 11.643 2.762 -14.733 1.00 52.66 91 LEU A CA 1
ATOM 651 C C . LEU A 1 91 ? 11.241 4.103 -15.363 1.00 52.66 91 LEU A C 1
ATOM 653 O O . LEU A 1 91 ? 10.501 4.118 -16.354 1.00 52.66 91 LEU A O 1
ATOM 657 N N . GLU A 1 92 ? 11.709 5.196 -14.762 1.00 53.81 92 GLU A N 1
ATOM 658 C CA . GLU A 1 92 ? 11.181 6.565 -14.880 1.00 53.81 92 GLU A CA 1
ATOM 659 C C . GLU A 1 92 ? 10.941 7.060 -16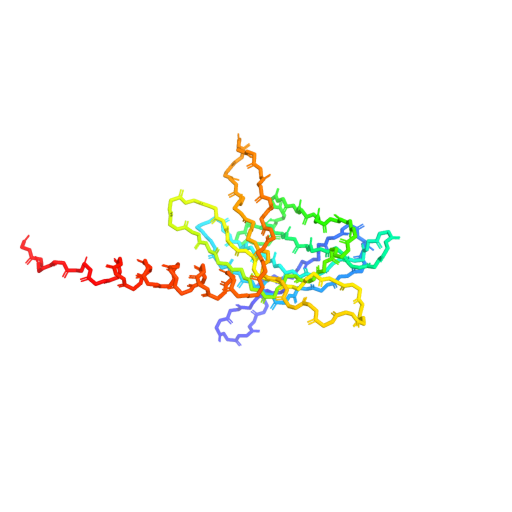.330 1.00 53.81 92 GLU A C 1
ATOM 661 O O . GLU A 1 92 ? 10.023 7.852 -16.540 1.00 53.81 92 GLU A O 1
ATOM 666 N N . ASP A 1 93 ? 11.602 6.470 -17.335 1.00 52.41 93 ASP A N 1
ATOM 667 C CA . ASP A 1 93 ? 11.585 6.910 -18.740 1.00 52.41 93 ASP A CA 1
ATOM 668 C C . ASP A 1 93 ? 10.760 6.064 -19.734 1.00 52.41 93 ASP A C 1
ATOM 670 O O . ASP A 1 93 ? 10.686 6.403 -20.916 1.00 52.41 93 ASP A O 1
ATOM 674 N N . SER A 1 94 ? 10.088 4.984 -19.311 1.00 50.47 94 SER A N 1
ATOM 675 C CA . SER A 1 94 ? 9.160 4.257 -20.204 1.00 50.47 94 SER A CA 1
ATOM 676 C C . SER A 1 94 ? 7.702 4.649 -19.929 1.00 50.47 94 SER A C 1
ATOM 678 O O . SER A 1 94 ? 7.176 4.508 -18.821 1.00 50.47 94 SER A O 1
ATOM 680 N N . ALA A 1 95 ? 7.023 5.189 -20.942 1.00 44.94 95 ALA A N 1
ATOM 681 C CA . ALA A 1 95 ? 5.647 5.694 -20.874 1.00 44.94 95 ALA A CA 1
ATOM 682 C C . ALA A 1 95 ? 4.570 4.582 -20.907 1.00 44.94 95 ALA A C 1
ATOM 684 O O . ALA A 1 95 ? 3.484 4.770 -21.453 1.00 44.94 95 ALA A O 1
ATOM 685 N N . GLY A 1 96 ? 4.854 3.404 -20.345 1.00 48.84 96 GLY A N 1
ATOM 686 C CA . GLY A 1 96 ? 3.902 2.295 -20.285 1.00 48.84 96 GLY A CA 1
ATOM 687 C C . GLY A 1 96 ? 2.988 2.389 -19.064 1.00 48.84 96 GLY A C 1
ATOM 688 O O . GLY A 1 96 ? 3.362 1.954 -17.980 1.00 48.84 96 GLY A O 1
ATOM 689 N N . SER A 1 97 ? 1.778 2.935 -19.205 1.00 49.06 97 SER A N 1
ATOM 690 C CA . SER A 1 97 ? 0.757 2.897 -18.141 1.00 49.06 97 SER A CA 1
ATOM 691 C C . SER A 1 97 ? 0.107 1.514 -18.049 1.00 49.06 97 SER A C 1
ATOM 693 O O . SER A 1 97 ? -0.995 1.309 -18.542 1.00 49.06 97 SER A O 1
ATOM 695 N N . GLU A 1 98 ? 0.775 0.532 -17.455 1.00 52.06 98 GLU A N 1
ATOM 696 C CA . GLU A 1 98 ? 0.194 -0.809 -17.301 1.00 52.06 98 GLU A CA 1
ATOM 697 C C . GLU A 1 98 ? -0.672 -0.939 -16.044 1.00 52.06 98 GLU A C 1
ATOM 699 O O . GLU A 1 98 ? -0.188 -0.748 -14.930 1.00 52.06 98 GLU A O 1
ATOM 704 N N . ILE A 1 99 ? -1.934 -1.357 -16.201 1.00 53.69 99 ILE A N 1
ATOM 705 C CA . ILE A 1 99 ? -2.781 -1.719 -15.059 1.00 53.69 99 ILE A CA 1
ATOM 706 C C . ILE A 1 99 ? -2.337 -3.092 -14.562 1.00 53.69 99 ILE A C 1
ATOM 708 O O . ILE A 1 99 ? -2.600 -4.121 -15.189 1.00 53.69 99 ILE A O 1
ATOM 712 N N . LEU A 1 100 ? -1.690 -3.108 -13.402 1.00 56.09 100 LEU A N 1
ATOM 713 C CA . LEU A 1 100 ? -1.606 -4.316 -12.601 1.00 56.09 100 LEU A CA 1
ATOM 714 C C . LEU A 1 100 ? -3.001 -4.621 -12.037 1.00 56.09 100 LEU A C 1
ATOM 716 O O . LEU A 1 100 ? -3.736 -3.718 -11.654 1.00 56.09 100 LEU A O 1
ATOM 720 N N . MET A 1 101 ? -3.395 -5.890 -11.986 1.00 55.97 101 MET A N 1
ATOM 721 C CA . MET A 1 101 ? -4.495 -6.324 -11.126 1.00 55.97 101 MET A CA 1
ATOM 722 C C . MET A 1 101 ? -3.963 -7.372 -10.167 1.00 55.97 101 MET A C 1
ATOM 724 O O . MET A 1 101 ? -3.571 -8.468 -10.571 1.00 55.97 101 MET A O 1
ATOM 728 N N . LEU A 1 102 ? -3.945 -7.027 -8.884 1.00 56.03 102 LEU A N 1
ATOM 729 C CA . LEU A 1 102 ? -3.509 -7.926 -7.830 1.00 56.03 102 LEU A CA 1
ATOM 730 C C . LEU A 1 102 ? -4.711 -8.399 -7.021 1.00 56.03 102 LEU A C 1
ATOM 732 O O . LEU A 1 102 ? -5.078 -7.753 -6.043 1.00 56.03 102 LEU A O 1
ATOM 736 N N . LYS A 1 103 ? -5.275 -9.560 -7.374 1.00 54.56 103 LYS A N 1
ATOM 737 C CA . LYS A 1 103 ? -6.228 -10.236 -6.488 1.00 54.56 103 LYS A CA 1
ATOM 738 C C . LYS A 1 103 ? -5.452 -10.887 -5.349 1.00 54.56 103 LYS A C 1
ATOM 740 O O . LYS A 1 103 ? -4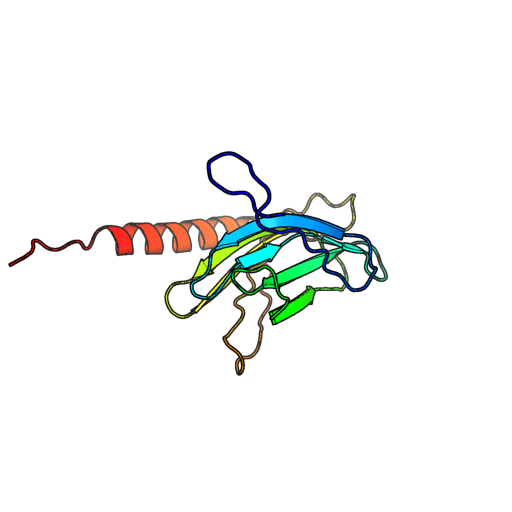.922 -11.988 -5.491 1.00 54.56 103 LYS A O 1
ATOM 745 N N . LEU A 1 104 ? -5.391 -10.199 -4.216 1.00 53.09 104 LEU A N 1
ATOM 746 C CA . LEU A 1 104 ? -4.934 -10.793 -2.965 1.00 53.09 104 LEU A CA 1
ATOM 747 C C . LEU A 1 104 ? -6.046 -11.682 -2.413 1.00 53.09 104 LEU A C 1
ATOM 749 O O . LEU A 1 104 ? -7.158 -11.211 -2.179 1.00 53.09 104 LEU A O 1
ATOM 753 N N . ALA A 1 105 ? -5.776 -12.970 -2.242 1.00 48.19 105 ALA A N 1
ATOM 754 C CA . ALA A 1 105 ? -6.686 -13.836 -1.507 1.00 48.19 105 ALA A CA 1
ATOM 755 C C . ALA A 1 105 ? -6.576 -13.543 0.001 1.00 48.19 105 ALA A C 1
ATOM 757 O O . ALA A 1 105 ? -5.562 -13.021 0.469 1.00 48.19 105 ALA A O 1
ATOM 758 N N . GLY A 1 106 ? -7.606 -13.902 0.776 1.00 51.78 106 GLY A N 1
ATOM 759 C CA . GLY A 1 106 ? -7.461 -14.032 2.232 1.00 51.78 106 GLY A CA 1
ATOM 760 C C . GLY A 1 106 ? -6.345 -15.026 2.589 1.00 51.78 106 GLY A C 1
ATOM 761 O O . GLY A 1 106 ? -5.818 -15.692 1.700 1.00 51.78 106 GLY A O 1
ATOM 762 N N . ALA A 1 107 ? -6.002 -15.130 3.877 1.00 42.94 107 ALA A N 1
ATOM 763 C CA . ALA A 1 107 ? -4.771 -15.717 4.441 1.00 42.94 107 ALA A CA 1
ATOM 764 C C . ALA A 1 107 ? -4.312 -17.134 3.982 1.00 42.94 107 ALA A C 1
ATOM 766 O O . ALA A 1 107 ? -3.305 -17.613 4.487 1.00 42.94 107 ALA A O 1
ATOM 767 N N . GLY A 1 108 ? -4.975 -17.796 3.028 1.00 38.69 108 GLY A N 1
ATOM 768 C CA . GLY A 1 108 ? -4.581 -19.093 2.463 1.00 38.69 108 GLY A CA 1
ATOM 769 C C . GLY A 1 108 ? -4.593 -19.213 0.929 1.00 38.69 108 GLY A C 1
ATOM 770 O O . GLY A 1 108 ? -4.503 -20.332 0.436 1.00 38.69 108 GLY A O 1
ATOM 771 N N . GLY A 1 109 ? -4.732 -18.131 0.149 1.00 40.66 109 GLY A N 1
ATOM 772 C CA . GLY A 1 109 ? -4.755 -18.228 -1.324 1.00 40.66 109 GLY A CA 1
ATOM 773 C C . GLY A 1 109 ? -3.497 -17.710 -2.033 1.00 40.66 109 GLY A C 1
ATOM 774 O O . GLY A 1 109 ? -2.790 -16.832 -1.541 1.00 40.66 109 GLY A O 1
ATOM 775 N N . THR A 1 110 ? -3.225 -18.241 -3.229 1.00 38.50 110 THR A N 1
ATOM 776 C CA . THR A 1 110 ? -2.096 -17.818 -4.072 1.00 38.50 110 THR A CA 1
ATOM 777 C C . THR A 1 110 ? -2.357 -16.443 -4.685 1.00 38.50 110 THR A C 1
ATOM 779 O O . THR A 1 110 ? -3.337 -16.264 -5.412 1.00 38.50 110 THR A O 1
ATOM 782 N N . ASN A 1 111 ? -1.459 -15.491 -4.441 1.00 45.72 111 ASN A N 1
ATOM 783 C CA . ASN A 1 111 ? -1.500 -14.173 -5.072 1.00 45.72 111 ASN A CA 1
ATOM 784 C C . ASN A 1 111 ? -1.072 -14.308 -6.536 1.00 45.72 111 ASN A C 1
ATOM 786 O O . ASN A 1 111 ? -0.012 -14.866 -6.815 1.00 45.72 111 ASN A O 1
ATOM 790 N N . LYS A 1 112 ? -1.880 -13.798 -7.465 1.00 46.69 112 LYS A N 1
ATOM 791 C CA . LYS A 1 112 ? -1.522 -13.739 -8.885 1.00 46.69 112 LYS A CA 1
ATOM 792 C C . LYS A 1 112 ? -1.522 -12.285 -9.334 1.00 46.69 112 LYS A C 1
ATOM 794 O O . LYS A 1 112 ? -2.523 -11.586 -9.183 1.00 46.69 112 LYS A O 1
ATOM 799 N N . ALA A 1 113 ? -0.373 -11.847 -9.832 1.00 47.88 113 ALA A N 1
ATOM 800 C CA . ALA A 1 113 ? -0.203 -10.580 -10.519 1.00 47.88 113 ALA A CA 1
ATOM 801 C C . ALA A 1 113 ? -0.539 -10.799 -11.996 1.00 47.88 113 ALA A C 1
ATOM 803 O O . ALA A 1 113 ? 0.037 -11.682 -12.630 1.00 47.88 113 ALA A O 1
ATOM 804 N N . TYR A 1 114 ? -1.473 -10.015 -12.528 1.00 55.44 114 TYR A N 1
ATOM 805 C CA . TYR A 1 114 ? -1.767 -10.004 -13.957 1.00 55.44 114 TYR A CA 1
ATOM 806 C C . TYR A 1 114 ? -1.395 -8.640 -14.524 1.00 55.44 114 TYR A C 1
ATOM 808 O O . TYR A 1 114 ? -1.928 -7.621 -14.081 1.00 55.44 114 TYR A O 1
ATOM 816 N N . THR A 1 115 ? -0.482 -8.635 -15.491 1.00 51.31 115 THR A N 1
ATOM 817 C CA . THR A 1 115 ? -0.150 -7.456 -16.292 1.00 51.31 115 THR A CA 1
ATOM 818 C C . THR A 1 115 ? -1.013 -7.480 -17.543 1.00 51.31 115 THR A C 1
ATOM 820 O O . THR A 1 115 ? -0.950 -8.436 -18.317 1.00 51.31 115 THR A O 1
ATOM 823 N N . LEU A 1 116 ? -1.836 -6.450 -17.733 1.00 51.41 116 LEU A N 1
ATOM 824 C CA . LEU A 1 116 ? -2.639 -6.294 -18.942 1.00 51.41 116 LEU A CA 1
ATOM 825 C C . LEU A 1 116 ? -2.087 -5.135 -19.785 1.00 51.41 116 LEU A C 1
ATOM 827 O O . LEU A 1 116 ? -1.851 -4.056 -19.235 1.00 51.41 116 LEU A O 1
ATOM 831 N N . PRO A 1 117 ? -1.940 -5.308 -21.114 1.00 50.50 117 PRO A N 1
ATOM 832 C CA . PRO A 1 117 ? -1.698 -4.189 -22.019 1.00 50.50 117 PRO A CA 1
ATOM 833 C C . PRO A 1 117 ? -2.797 -3.135 -21.862 1.00 50.50 117 PRO A C 1
ATOM 835 O O . PRO A 1 117 ? -3.959 -3.495 -21.667 1.00 50.50 117 PRO A O 1
ATOM 838 N N . VAL A 1 118 ? -2.462 -1.851 -22.024 1.00 48.41 118 VAL A N 1
ATOM 839 C CA . VAL A 1 118 ? -3.379 -0.704 -21.835 1.00 48.41 118 VAL A CA 1
ATOM 840 C C . VAL A 1 118 ? -4.751 -0.922 -22.496 1.00 48.41 118 VAL A C 1
ATOM 842 O O . VAL A 1 118 ? -5.784 -0.683 -21.877 1.00 48.41 118 VAL A O 1
ATOM 845 N N . GLY A 1 119 ? -4.782 -1.449 -23.726 1.00 44.00 119 GLY A N 1
ATOM 846 C CA . GLY A 1 119 ? -6.031 -1.711 -24.455 1.00 44.00 119 GLY A CA 1
ATOM 847 C C . GLY A 1 119 ? -6.927 -2.782 -23.815 1.00 44.00 119 GLY A C 1
ATOM 848 O O . GLY A 1 119 ? -8.142 -2.616 -23.748 1.00 44.00 119 GLY A O 1
ATOM 849 N N . LEU A 1 120 ? -6.340 -3.854 -23.279 1.00 44.62 120 LEU A N 1
ATOM 850 C CA . LEU A 1 120 ? -7.069 -4.895 -22.538 1.00 44.62 120 LEU A CA 1
ATOM 851 C C . LEU A 1 120 ? -7.434 -4.432 -21.125 1.00 44.62 120 LEU A C 1
ATOM 853 O O . LEU A 1 120 ? -8.446 -4.854 -20.571 1.00 44.62 120 LEU A O 1
ATOM 857 N N . ALA A 1 121 ? -6.631 -3.539 -20.559 1.00 49.75 121 ALA A N 1
ATOM 858 C CA . ALA A 1 121 ? -6.831 -2.981 -19.239 1.00 49.75 121 ALA A CA 1
ATOM 859 C C . ALA A 1 121 ? -8.046 -2.039 -19.172 1.00 49.75 121 ALA A C 1
ATOM 861 O O . ALA A 1 121 ? -8.825 -2.121 -18.222 1.00 49.75 121 ALA A O 1
ATOM 862 N N . VAL A 1 122 ? -8.264 -1.211 -20.201 1.00 48.41 122 VAL A N 1
ATOM 863 C CA . VAL A 1 122 ? -9.474 -0.376 -20.329 1.00 48.41 122 VAL A CA 1
ATOM 864 C C . VAL A 1 122 ? -10.726 -1.245 -20.453 1.00 48.41 122 VAL A C 1
ATOM 866 O O . VAL A 1 122 ? -11.728 -0.966 -19.800 1.00 48.41 122 VAL A O 1
ATOM 869 N N . LEU A 1 123 ? -10.662 -2.337 -21.222 1.00 44.47 123 LEU A N 1
ATOM 870 C CA . LEU A 1 123 ? -11.771 -3.286 -21.344 1.00 44.47 123 LEU A CA 1
ATOM 871 C C . LEU A 1 123 ? -12.044 -4.011 -20.027 1.00 44.47 123 LEU A C 1
ATOM 873 O O . LEU A 1 123 ? -13.196 -4.104 -19.619 1.00 44.47 123 LEU A O 1
ATOM 877 N N . ALA A 1 124 ? -11.007 -4.474 -19.327 1.00 50.62 124 ALA A N 1
ATOM 878 C CA . ALA A 1 124 ? -11.158 -5.117 -18.027 1.00 50.62 124 ALA A CA 1
ATOM 879 C C . ALA A 1 124 ? -11.728 -4.146 -16.983 1.00 50.62 124 ALA A C 1
ATOM 881 O O . ALA A 1 124 ? -12.632 -4.518 -16.241 1.00 50.62 124 ALA A O 1
ATOM 882 N N . PHE A 1 125 ? -11.270 -2.890 -16.963 1.00 53.03 125 PHE A N 1
ATOM 883 C CA . PHE A 1 125 ? -11.819 -1.857 -16.086 1.00 53.03 125 PHE A CA 1
ATOM 884 C C . PHE A 1 125 ? -13.279 -1.540 -16.425 1.00 53.03 125 PHE A C 1
ATOM 886 O O . PHE A 1 125 ? -14.110 -1.515 -15.522 1.00 53.03 125 PHE A O 1
ATOM 893 N N . ALA A 1 126 ? -13.621 -1.378 -17.706 1.00 48.81 126 ALA A N 1
ATOM 894 C CA . ALA A 1 126 ? -14.996 -1.158 -18.150 1.00 48.81 126 ALA A CA 1
ATOM 895 C C . ALA A 1 126 ? -15.907 -2.347 -17.809 1.00 48.81 126 ALA A C 1
ATOM 897 O O . ALA A 1 126 ? -17.038 -2.139 -17.380 1.00 48.81 126 ALA A O 1
ATOM 898 N N . LEU A 1 127 ? -15.415 -3.584 -17.927 1.00 49.94 127 LEU A N 1
ATOM 899 C CA . LEU A 1 127 ? -16.165 -4.788 -17.568 1.00 49.94 127 LEU A CA 1
ATOM 900 C C . LEU A 1 127 ? -16.372 -4.884 -16.054 1.00 49.94 127 LEU A C 1
ATOM 902 O O . LEU A 1 127 ? -17.470 -5.190 -15.600 1.00 49.94 127 LEU A O 1
ATOM 906 N N . ILE A 1 128 ? -15.338 -4.575 -15.268 1.00 55.12 128 ILE A N 1
ATOM 907 C CA . ILE A 1 128 ? -15.417 -4.516 -13.806 1.00 55.12 128 ILE A CA 1
ATOM 908 C C . ILE A 1 128 ? -16.424 -3.437 -13.390 1.00 55.12 128 ILE A C 1
ATOM 910 O O . ILE A 1 128 ? -17.329 -3.727 -12.610 1.00 55.12 128 ILE A O 1
ATOM 914 N N . LEU A 1 129 ? -16.337 -2.231 -13.957 1.00 48.59 129 LEU A N 1
ATOM 915 C CA . LEU A 1 129 ? -17.264 -1.131 -13.686 1.00 48.59 129 LEU A CA 1
ATOM 916 C C . LEU A 1 129 ? -18.702 -1.481 -14.106 1.00 48.59 129 LEU A C 1
ATOM 918 O O . LEU A 1 129 ? -19.637 -1.219 -13.355 1.00 48.59 129 LEU A O 1
ATOM 922 N N . ALA A 1 130 ? -18.888 -2.128 -15.259 1.00 45.34 130 ALA A N 1
ATOM 923 C CA . ALA A 1 130 ? -20.192 -2.586 -15.735 1.00 45.34 130 ALA A CA 1
ATOM 924 C C . ALA A 1 130 ? -20.790 -3.657 -14.813 1.00 45.34 130 ALA A C 1
ATOM 926 O O . ALA A 1 130 ? -21.968 -3.581 -14.474 1.00 45.34 130 ALA A O 1
ATOM 927 N N . VAL A 1 131 ? -19.986 -4.610 -14.332 1.00 52.03 131 VAL A N 1
ATOM 928 C CA . VAL A 1 131 ? -20.415 -5.593 -13.323 1.00 52.03 131 VAL A CA 1
ATOM 929 C C . VAL A 1 131 ? -20.796 -4.894 -12.014 1.00 52.03 131 VAL A C 1
ATOM 931 O O . VAL A 1 131 ? -21.813 -5.244 -11.412 1.00 52.03 131 VAL A O 1
ATOM 934 N N . PHE A 1 132 ? -20.048 -3.868 -11.593 1.00 50.62 132 PHE A N 1
ATOM 935 C CA . PHE A 1 132 ? -20.394 -3.060 -10.421 1.00 50.62 132 PHE A CA 1
ATOM 936 C C . PHE A 1 132 ? -21.726 -2.316 -10.603 1.00 50.62 132 PHE A C 1
ATOM 938 O O . PHE A 1 132 ? -22.597 -2.447 -9.741 1.00 50.62 132 PHE A O 1
ATOM 945 N N . LEU A 1 133 ? -21.932 -1.627 -11.730 1.00 50.44 133 LEU A N 1
ATOM 946 C CA . LEU A 1 133 ? -23.165 -0.890 -12.041 1.00 50.44 133 LEU A CA 1
ATOM 947 C C . LEU A 1 133 ? -24.385 -1.816 -12.162 1.00 50.44 133 LEU A C 1
ATOM 949 O O . LEU A 1 133 ? -25.435 -1.537 -11.584 1.00 50.44 133 LEU A O 1
ATOM 953 N N . LEU A 1 134 ? -24.237 -2.966 -12.823 1.00 51.31 134 LEU A N 1
ATOM 954 C CA . LEU A 1 134 ? -25.299 -3.971 -12.941 1.00 51.31 134 LEU A CA 1
ATOM 955 C C . LEU A 1 134 ? -25.639 -4.618 -11.590 1.00 51.31 134 LEU A C 1
ATOM 957 O O . LEU A 1 134 ? -26.791 -4.975 -11.346 1.00 51.31 134 LEU A O 1
ATOM 961 N N . SER A 1 135 ? -24.666 -4.739 -10.683 1.00 46.56 135 SER A N 1
ATOM 962 C CA . SER A 1 135 ? -24.902 -5.267 -9.334 1.00 46.56 135 SER A CA 1
ATOM 963 C C . SER A 1 135 ? -25.514 -4.249 -8.364 1.00 46.56 135 SER A C 1
ATOM 965 O O . SER A 1 135 ? -26.122 -4.657 -7.374 1.00 46.56 135 SER A O 1
ATOM 967 N N . ALA A 1 136 ? -25.384 -2.949 -8.650 1.00 51.12 136 ALA A N 1
ATOM 968 C CA . ALA A 1 136 ? -25.986 -1.861 -7.881 1.00 51.12 136 ALA A CA 1
ATOM 969 C C . ALA A 1 136 ? -27.460 -1.602 -8.259 1.00 51.12 136 ALA A C 1
ATOM 971 O O . ALA A 1 136 ? -28.217 -1.083 -7.444 1.00 51.12 136 ALA A O 1
ATOM 972 N N . GLY A 1 137 ? -27.891 -2.014 -9.459 1.00 48.97 137 GLY A N 1
ATOM 973 C CA . GLY A 1 137 ? -29.263 -1.835 -9.956 1.00 48.97 137 GLY A CA 1
ATOM 974 C C . GLY A 1 137 ? -30.311 -2.826 -9.424 1.00 48.97 137 GLY A C 1
ATOM 975 O O . GLY A 1 137 ? -31.491 -2.679 -9.725 1.00 48.97 137 GLY A O 1
ATOM 976 N N . ARG A 1 138 ? -29.929 -3.832 -8.624 1.00 50.03 138 ARG A N 1
ATOM 977 C CA . ARG A 1 138 ? -30.873 -4.766 -7.979 1.00 50.03 138 ARG A CA 1
ATOM 978 C C . ARG A 1 138 ? -31.187 -4.334 -6.544 1.00 50.03 138 ARG A C 1
ATOM 980 O O . ARG A 1 138 ? -30.851 -5.034 -5.594 1.00 50.03 138 ARG A O 1
ATOM 987 N N . LYS A 1 139 ? -31.870 -3.202 -6.380 1.00 47.94 139 LYS A N 1
ATOM 988 C CA . LYS A 1 139 ? -32.828 -3.059 -5.275 1.00 47.94 139 LYS A CA 1
ATOM 989 C C . LYS A 1 139 ? -34.196 -3.423 -5.846 1.00 47.94 139 LYS A C 1
ATOM 991 O O . LYS A 1 139 ? -34.803 -2.621 -6.546 1.00 47.94 139 LYS A O 1
ATOM 996 N N . GLY A 1 140 ? -34.613 -4.674 -5.646 1.00 49.00 140 GLY A N 1
ATOM 997 C CA . GLY A 1 140 ? -36.007 -5.057 -5.877 1.00 49.00 140 GLY A CA 1
ATOM 998 C C . GLY A 1 140 ? -36.911 -4.338 -4.868 1.00 49.00 140 GLY A C 1
ATOM 999 O O . GLY A 1 140 ? -36.414 -3.970 -3.801 1.00 49.00 140 GLY A O 1
ATOM 1000 N N . PRO A 1 141 ? -38.191 -4.093 -5.196 1.00 47.09 141 PRO A N 1
ATOM 1001 C CA . PRO A 1 141 ? -39.109 -3.434 -4.276 1.00 47.09 141 PRO A CA 1
ATOM 1002 C C . PRO A 1 141 ? -39.273 -4.299 -3.022 1.00 47.09 141 PRO A C 1
ATOM 1004 O O . PRO A 1 141 ? -39.505 -5.503 -3.124 1.00 47.09 141 PRO A O 1
ATOM 1007 N N . GLU A 1 142 ? -39.084 -3.684 -1.857 1.00 50.53 142 GLU A N 1
ATOM 1008 C CA . GLU A 1 142 ? -39.311 -4.308 -0.555 1.00 50.53 142 GLU A CA 1
ATOM 1009 C C . GLU A 1 142 ? -40.785 -4.736 -0.433 1.00 50.53 142 GLU A C 1
ATOM 1011 O O . GLU A 1 142 ? -41.685 -3.976 -0.801 1.00 50.53 142 GLU A O 1
ATOM 1016 N N . SER A 1 143 ? -41.015 -5.949 0.077 1.00 53.03 143 SER A N 1
ATOM 1017 C CA . SER A 1 143 ? -42.304 -6.425 0.595 1.00 53.03 143 SER A CA 1
ATOM 1018 C C . SER A 1 143 ? -42.105 -6.957 2.002 1.00 53.03 143 SER A C 1
ATOM 1020 O O . SER A 1 143 ? -41.185 -7.801 2.136 1.00 53.03 143 SER A O 1
#

Sequence (143 aa):
MQVDADGSQLWEKTYGNGRAGSFYAACRVADGYVLTGKIESAGGYGLYVVKTTENGSLIWEKTIEGDGAGSGYAVAPVRGGGLVVAGKKGLEDSAGSEILMLKLAGAGGTNKAYTLPVGLAVLAFALILAVFLLSAGRKGPES